Protein AF-A0A6M3X5P0-F1 (afdb_monomer)

Structure (mmCIF, N/CA/C/O backbone):
data_AF-A0A6M3X5P0-F1
#
_entry.id   AF-A0A6M3X5P0-F1
#
loop_
_atom_site.group_PDB
_atom_site.id
_atom_site.type_symbol
_atom_site.label_atom_id
_atom_site.label_alt_id
_atom_site.label_comp_id
_atom_site.label_asym_id
_atom_site.label_entity_id
_atom_site.label_seq_id
_atom_site.pdbx_PDB_ins_code
_atom_site.Cartn_x
_atom_site.Cartn_y
_atom_site.Cartn_z
_atom_site.occupancy
_atom_site.B_iso_or_equiv
_atom_site.auth_seq_id
_atom_site.auth_comp_id
_atom_site.auth_asym_id
_atom_site.auth_atom_id
_atom_site.pdbx_PDB_model_num
ATOM 1 N N . MET A 1 1 ? -12.506 -19.357 -18.656 1.00 32.28 1 MET A N 1
ATOM 2 C CA . MET A 1 1 ? -11.252 -18.948 -17.989 1.00 32.28 1 MET A CA 1
ATOM 3 C C . MET A 1 1 ? -10.952 -17.538 -18.464 1.00 32.28 1 MET A C 1
ATOM 5 O O . MET A 1 1 ? -10.494 -17.386 -19.585 1.00 32.28 1 MET A O 1
ATOM 9 N N . ASN A 1 2 ? -11.327 -16.519 -17.686 1.00 31.44 2 ASN A N 1
ATOM 10 C CA . ASN A 1 2 ? -11.013 -15.128 -18.020 1.00 31.44 2 ASN A CA 1
ATOM 11 C C . ASN A 1 2 ? -9.575 -14.858 -17.582 1.00 31.44 2 ASN A C 1
ATOM 13 O O . ASN A 1 2 ? -9.258 -15.003 -16.403 1.00 31.44 2 ASN A O 1
ATOM 17 N N . MET A 1 3 ? -8.710 -14.539 -18.543 1.00 29.94 3 MET A N 1
ATOM 18 C CA . MET A 1 3 ? -7.348 -14.093 -18.275 1.00 29.94 3 MET A CA 1
ATOM 19 C C . MET A 1 3 ? -7.418 -12.798 -17.464 1.00 29.94 3 MET A C 1
ATOM 21 O O . MET A 1 3 ? -7.954 -11.801 -17.941 1.00 29.94 3 MET A O 1
ATOM 25 N N . ALA A 1 4 ? -6.898 -12.829 -16.238 1.00 36.09 4 ALA A N 1
ATOM 26 C CA . ALA A 1 4 ? -6.568 -11.625 -15.495 1.00 36.09 4 ALA A CA 1
ATOM 27 C C . ALA A 1 4 ? -5.455 -10.924 -16.280 1.00 36.09 4 ALA A C 1
ATOM 29 O O . ALA A 1 4 ? -4.311 -11.380 -16.280 1.00 36.09 4 ALA A O 1
ATOM 30 N N . TYR A 1 5 ? -5.820 -9.900 -17.052 1.00 44.81 5 TYR A N 1
ATOM 31 C CA . TYR A 1 5 ? -4.854 -9.103 -17.792 1.00 44.81 5 TYR A CA 1
ATOM 32 C C . TYR A 1 5 ? -3.856 -8.520 -16.793 1.00 44.81 5 TYR A C 1
ATOM 34 O O . TYR A 1 5 ? -4.244 -7.955 -15.774 1.0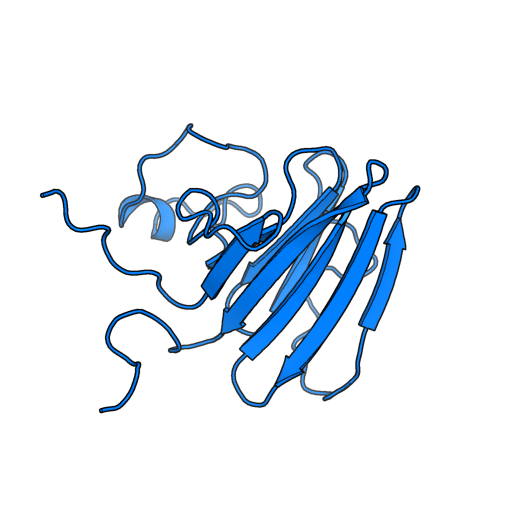0 44.81 5 TYR A O 1
ATOM 42 N N . GLY A 1 6 ? -2.589 -8.830 -17.072 1.00 43.84 6 GLY A N 1
ATOM 43 C CA . GLY A 1 6 ? -1.513 -8.989 -16.108 1.00 43.84 6 GLY A CA 1
ATOM 44 C C . GLY A 1 6 ? -1.285 -7.786 -15.216 1.00 43.84 6 GLY A C 1
ATOM 45 O O . GLY A 1 6 ? -1.291 -6.660 -15.673 1.00 43.84 6 GLY A O 1
ATOM 46 N N . ASN A 1 7 ? -1.034 -8.081 -13.953 1.00 54.50 7 ASN A N 1
ATOM 47 C CA . ASN A 1 7 ? -0.483 -7.196 -12.948 1.00 54.50 7 ASN A CA 1
ATOM 48 C C . ASN A 1 7 ? 0.746 -6.443 -13.505 1.00 54.50 7 ASN A C 1
ATOM 50 O O . ASN A 1 7 ? 1.785 -7.066 -13.728 1.00 54.50 7 ASN A O 1
ATOM 54 N N . TRP A 1 8 ? 0.631 -5.137 -13.762 1.00 61.56 8 TRP A N 1
ATOM 55 C CA . TRP A 1 8 ? 1.679 -4.299 -14.372 1.00 61.56 8 TRP A CA 1
ATOM 56 C C . TRP A 1 8 ? 2.667 -3.738 -13.342 1.00 61.56 8 TRP A C 1
ATOM 58 O O . TRP A 1 8 ? 3.208 -2.651 -13.535 1.00 61.56 8 TRP A O 1
ATOM 68 N N . GLY A 1 9 ? 2.962 -4.484 -12.274 1.00 72.38 9 GLY A N 1
ATOM 69 C CA . GLY A 1 9 ? 4.096 -4.168 -11.407 1.00 72.38 9 GLY A CA 1
ATOM 70 C C . GLY A 1 9 ? 3.831 -4.176 -9.911 1.00 72.38 9 GLY A C 1
ATOM 71 O O . GLY A 1 9 ? 4.593 -3.537 -9.201 1.00 72.38 9 GLY A O 1
ATOM 72 N N . GLY A 1 10 ? 2.815 -4.859 -9.387 1.00 83.06 10 GLY A N 1
ATOM 73 C CA . GLY A 1 10 ? 2.633 -4.987 -7.942 1.00 83.06 10 GLY A CA 1
ATOM 74 C C . GLY A 1 10 ? 1.585 -5.995 -7.476 1.00 83.06 10 GLY A C 1
ATOM 75 O O . GLY A 1 10 ? 0.466 -6.011 -7.961 1.00 83.06 10 GLY A O 1
ATOM 76 N N . ARG A 1 11 ? 1.912 -6.848 -6.499 1.00 90.00 11 ARG A N 1
ATOM 77 C CA . ARG A 1 11 ? 0.973 -7.822 -5.895 1.00 90.00 11 ARG A CA 1
ATOM 78 C C . ARG A 1 11 ? 0.449 -7.330 -4.554 1.00 90.00 11 ARG A C 1
ATOM 80 O O . ARG A 1 11 ? 1.200 -6.702 -3.807 1.00 90.00 11 ARG A O 1
ATOM 87 N N . VAL A 1 12 ? -0.782 -7.708 -4.199 1.00 91.06 12 VAL A N 1
ATOM 88 C CA . VAL A 1 12 ? -1.381 -7.383 -2.890 1.00 91.06 12 VAL A CA 1
ATOM 89 C C . VAL A 1 12 ? -1.916 -8.629 -2.190 1.00 91.06 12 VAL A C 1
ATOM 91 O O . VAL A 1 12 ? -2.478 -9.535 -2.804 1.00 91.06 12 VAL A O 1
ATOM 94 N N . TYR A 1 13 ? -1.743 -8.671 -0.870 1.00 94.69 13 TYR A N 1
ATOM 95 C CA . TYR A 1 13 ? -2.225 -9.732 -0.001 1.00 94.69 13 TYR A CA 1
ATOM 96 C C . TYR A 1 13 ? -2.873 -9.156 1.260 1.00 94.69 13 TYR A C 1
ATOM 98 O O . TYR A 1 13 ? -2.337 -8.231 1.873 1.00 94.69 13 TYR A O 1
ATOM 106 N N . ARG A 1 14 ? -3.969 -9.777 1.701 1.00 96.06 14 ARG A N 1
ATOM 107 C CA . ARG A 1 14 ? -4.659 -9.521 2.970 1.00 96.06 14 ARG A CA 1
ATOM 108 C C . ARG A 1 14 ? -4.654 -10.788 3.811 1.00 96.06 14 ARG A C 1
ATOM 110 O O . ARG A 1 14 ? -5.180 -11.810 3.377 1.00 96.06 14 ARG A O 1
ATOM 117 N N . ASN A 1 15 ? -4.087 -10.731 5.016 1.00 96.62 15 ASN A N 1
ATOM 118 C CA . ASN A 1 15 ? -3.942 -11.885 5.913 1.00 96.62 15 ASN A CA 1
ATOM 119 C C . ASN A 1 15 ? -3.438 -13.128 5.150 1.00 96.62 15 ASN A C 1
ATOM 121 O O . ASN A 1 15 ? -4.061 -14.188 5.166 1.00 96.62 15 ASN A O 1
ATOM 125 N N . ASP A 1 16 ? -2.351 -12.930 4.399 1.00 93.56 16 ASP A N 1
ATOM 126 C CA . ASP A 1 16 ? -1.677 -13.919 3.549 1.00 93.56 16 ASP A CA 1
ATOM 127 C C . ASP A 1 16 ? -2.454 -14.432 2.323 1.00 93.56 16 ASP A C 1
ATOM 129 O O . ASP A 1 16 ? -1.899 -15.200 1.537 1.00 93.56 16 ASP A O 1
ATOM 133 N N . LYS A 1 17 ? -3.683 -13.966 2.084 1.00 93.69 17 LYS A N 1
ATOM 134 C CA . LYS A 1 17 ? -4.467 -14.288 0.882 1.00 93.69 17 LYS A CA 1
ATOM 135 C C . LYS A 1 17 ? -4.250 -13.239 -0.200 1.00 93.69 17 LYS A C 1
ATOM 137 O O . LYS A 1 17 ? -4.318 -12.052 0.097 1.00 93.69 17 LYS A O 1
ATOM 142 N N . ASN A 1 18 ? -3.994 -13.661 -1.439 1.00 89.56 18 ASN A N 1
ATOM 143 C CA . ASN A 1 18 ? -3.863 -12.740 -2.573 1.00 89.56 18 ASN A CA 1
ATOM 144 C C . ASN A 1 18 ? -5.188 -12.001 -2.837 1.00 89.56 18 ASN A C 1
ATOM 146 O O . ASN A 1 18 ? -6.260 -12.601 -2.745 1.00 89.56 18 ASN A O 1
ATOM 150 N N . MET A 1 19 ? -5.084 -10.710 -3.150 1.00 88.94 19 MET A N 1
ATOM 151 C CA . MET A 1 19 ? -6.203 -9.792 -3.363 1.00 88.94 19 MET A CA 1
ATOM 152 C C . MET A 1 19 ? -6.064 -9.130 -4.743 1.00 88.94 19 MET A C 1
ATOM 154 O O . MET A 1 19 ? -5.620 -7.987 -4.835 1.00 88.94 19 MET A O 1
ATOM 158 N N . PRO A 1 20 ? -6.419 -9.823 -5.837 1.00 84.00 20 PRO A N 1
ATOM 159 C CA . PRO A 1 20 ? -6.199 -9.315 -7.194 1.00 84.00 20 PRO A CA 1
ATOM 160 C C . PRO A 1 20 ? -7.049 -8.075 -7.512 1.00 84.00 20 PRO A C 1
ATOM 162 O O . PRO A 1 20 ? -6.693 -7.276 -8.366 1.00 84.00 20 PRO A O 1
ATOM 165 N N . ASN A 1 21 ? -8.149 -7.866 -6.787 1.00 80.19 21 ASN A N 1
ATOM 166 C CA . ASN A 1 21 ? -8.970 -6.655 -6.841 1.00 80.19 21 ASN A CA 1
ATOM 167 C C . ASN A 1 21 ? -8.347 -5.449 -6.106 1.00 80.19 21 ASN A C 1
ATOM 169 O O . ASN A 1 21 ? -9.017 -4.434 -5.961 1.00 80.19 21 ASN A O 1
ATOM 173 N N . HIS A 1 22 ? -7.106 -5.568 -5.627 1.00 86.25 22 HIS A N 1
ATOM 174 C CA . HIS A 1 22 ? -6.285 -4.488 -5.066 1.00 86.25 22 HIS A CA 1
ATOM 175 C C . HIS A 1 22 ? -5.008 -4.234 -5.895 1.00 86.25 22 HIS A C 1
ATOM 177 O O . HIS A 1 22 ? -4.150 -3.445 -5.491 1.00 86.25 22 HIS A O 1
ATOM 183 N N . GLU A 1 23 ? -4.872 -4.908 -7.040 1.00 86.19 23 GLU A N 1
ATOM 184 C CA . GLU A 1 23 ? -3.755 -4.786 -7.981 1.00 86.19 23 GLU A CA 1
ATOM 185 C C . GLU A 1 23 ? -4.199 -3.925 -9.173 1.00 86.19 23 GLU A C 1
ATOM 187 O O . GLU A 1 23 ? -5.285 -4.145 -9.708 1.00 86.19 23 GLU A O 1
ATOM 192 N N . ASP A 1 24 ? -3.386 -2.941 -9.573 1.00 79.94 24 ASP A N 1
ATOM 193 C CA . ASP A 1 24 ? -3.708 -1.970 -10.639 1.00 79.94 24 ASP A CA 1
ATOM 194 C C . ASP A 1 24 ? -5.068 -1.269 -10.434 1.00 79.94 24 ASP A C 1
ATOM 196 O O . ASP A 1 24 ? -5.930 -1.246 -11.311 1.00 79.94 24 ASP A O 1
ATOM 200 N N . GLN A 1 25 ? -5.270 -0.703 -9.241 1.00 78.06 25 GLN A N 1
ATOM 201 C CA . GLN A 1 25 ? -6.554 -0.162 -8.785 1.00 78.06 25 GLN A CA 1
ATOM 202 C C . GLN A 1 25 ? -6.465 1.288 -8.331 1.00 78.06 25 GLN A C 1
ATOM 204 O O . GLN A 1 25 ? -5.406 1.810 -7.979 1.00 78.06 25 GLN A O 1
ATOM 209 N N . THR A 1 26 ? -7.616 1.957 -8.309 1.00 79.06 26 THR A N 1
ATOM 210 C CA . THR A 1 26 ? -7.715 3.290 -7.707 1.00 79.06 26 THR A CA 1
ATOM 211 C C . THR A 1 26 ? -7.896 3.188 -6.183 1.00 79.06 26 THR A C 1
ATOM 213 O O . THR A 1 26 ? -8.540 2.251 -5.712 1.00 79.06 26 THR A O 1
ATOM 216 N N . PRO A 1 27 ? -7.384 4.142 -5.382 1.00 76.50 27 PRO A N 1
ATOM 217 C CA . PRO A 1 27 ? -7.353 3.999 -3.921 1.00 76.50 27 PRO A CA 1
ATOM 218 C C . PRO A 1 27 ? -8.716 3.881 -3.207 1.00 76.50 27 PRO A C 1
ATOM 220 O O . PRO A 1 27 ? -8.789 3.197 -2.194 1.00 76.50 27 PRO A O 1
ATOM 223 N N . TYR A 1 28 ? -9.791 4.520 -3.694 1.00 68.00 28 TYR A N 1
ATOM 224 C CA . TYR A 1 28 ? -11.098 4.583 -2.992 1.00 68.00 28 TYR A CA 1
ATOM 225 C C . TYR A 1 28 ? -12.314 4.193 -3.837 1.00 68.00 28 TYR A C 1
ATOM 227 O O . TYR A 1 28 ? -13.448 4.447 -3.437 1.00 68.00 28 TYR A O 1
ATOM 235 N N . LYS A 1 29 ? -12.116 3.579 -5.003 1.00 59.84 29 LYS A N 1
ATOM 236 C CA . LYS A 1 29 ? -13.224 3.063 -5.815 1.00 59.84 29 LYS A CA 1
ATOM 237 C C . LYS A 1 29 ? -13.034 1.580 -6.055 1.00 59.84 29 LYS A C 1
ATOM 239 O O . LYS A 1 29 ? -12.825 1.136 -7.180 1.00 59.84 29 LYS A O 1
ATOM 244 N N . GLU A 1 30 ? -13.112 0.825 -4.965 1.00 53.19 30 GLU A N 1
ATOM 245 C CA . GLU A 1 30 ? -13.255 -0.622 -5.036 1.00 53.19 30 GLU A CA 1
ATOM 246 C C . GLU A 1 30 ? -14.530 -0.914 -5.839 1.00 53.19 30 GLU A C 1
ATOM 248 O O . GLU A 1 30 ? -15.631 -0.551 -5.425 1.00 53.19 30 GLU A O 1
ATOM 253 N N . ASN A 1 31 ? -14.372 -1.552 -7.000 1.00 46.12 31 ASN A N 1
ATOM 254 C CA . ASN A 1 31 ? -15.445 -2.035 -7.882 1.00 46.12 31 ASN A CA 1
ATOM 255 C C . ASN A 1 31 ? -16.082 -1.037 -8.864 1.00 46.12 31 ASN A C 1
ATOM 257 O O . ASN A 1 31 ? -17.024 -1.428 -9.550 1.00 46.12 31 ASN A O 1
ATOM 261 N N . GLU A 1 32 ? -15.605 0.206 -8.997 1.00 42.25 32 GLU A N 1
ATOM 262 C CA . GLU A 1 32 ? -16.208 1.134 -9.980 1.00 42.25 32 GLU A CA 1
ATOM 263 C C . GLU A 1 32 ? -15.585 1.046 -11.385 1.00 42.25 32 GLU A C 1
ATOM 265 O O . GLU A 1 32 ? -16.101 1.647 -12.324 1.00 42.25 32 GLU A O 1
ATOM 270 N N . PHE A 1 33 ? -14.521 0.254 -11.557 1.00 49.09 33 PHE A N 1
ATOM 271 C CA . PHE A 1 33 ? -13.873 0.043 -12.850 1.00 49.09 33 PHE A CA 1
ATOM 272 C C . PHE A 1 33 ? -13.369 -1.402 -12.963 1.00 49.09 33 PHE A C 1
ATOM 274 O O . PHE A 1 33 ? -12.558 -1.853 -12.152 1.00 49.09 33 PHE A O 1
ATOM 281 N N . GLU A 1 34 ? -13.853 -2.144 -13.963 1.00 44.06 34 GLU A N 1
ATOM 282 C CA . GLU A 1 34 ? -13.313 -3.464 -14.311 1.00 44.06 34 GLU A CA 1
ATOM 283 C C . GLU A 1 34 ? -11.803 -3.350 -14.584 1.00 44.06 34 GLU A C 1
ATOM 285 O O . GLU A 1 34 ? -11.346 -2.359 -15.165 1.00 44.06 34 GLU A O 1
ATOM 290 N N . ALA A 1 35 ? -11.015 -4.335 -14.136 1.00 42.47 35 ALA A N 1
ATOM 291 C CA . ALA A 1 35 ? -9.575 -4.377 -14.389 1.00 42.47 35 ALA A CA 1
ATOM 292 C C . ALA A 1 35 ? -9.315 -4.317 -15.904 1.00 42.47 35 ALA A C 1
ATOM 294 O O . ALA A 1 35 ? -9.780 -5.181 -16.649 1.00 42.47 35 ALA A O 1
ATOM 295 N N . GLY A 1 36 ? -8.605 -3.289 -16.377 1.00 44.59 36 GLY A N 1
ATOM 296 C CA . GLY A 1 36 ? -8.459 -3.078 -17.812 1.00 44.59 36 GLY A CA 1
ATOM 297 C C . GLY A 1 36 ? -7.739 -1.797 -18.225 1.00 44.59 36 GLY A C 1
ATOM 298 O O . GLY A 1 36 ? -7.637 -0.819 -17.487 1.00 44.59 36 GLY A O 1
ATOM 299 N N . TYR A 1 37 ? -7.266 -1.839 -19.471 1.00 43.00 37 TYR A N 1
ATOM 300 C CA . TYR A 1 37 ? -6.453 -0.841 -20.169 1.00 43.00 37 TYR A CA 1
ATOM 301 C C . TYR A 1 37 ? -6.988 0.599 -20.067 1.00 43.00 37 TYR A C 1
ATOM 303 O O . TYR A 1 37 ? -6.185 1.518 -19.949 1.00 43.00 37 TYR A O 1
ATOM 311 N N . GLU A 1 38 ? -8.309 0.821 -20.041 1.00 47.56 38 GLU A N 1
ATOM 312 C CA . GLU A 1 38 ? -8.904 2.172 -19.998 1.00 47.56 38 GLU A CA 1
ATOM 313 C C . GLU A 1 38 ? -8.488 2.998 -18.767 1.00 47.56 38 GLU A C 1
ATOM 315 O O . GLU A 1 38 ? -8.329 4.218 -18.868 1.00 47.56 38 GLU A O 1
ATOM 320 N N . GLN A 1 39 ? -8.226 2.348 -17.626 1.00 52.12 39 GLN A N 1
ATOM 321 C CA . GLN A 1 39 ? -7.826 3.027 -16.387 1.00 52.12 39 GLN A CA 1
ATOM 322 C C . GLN A 1 39 ? -6.462 3.723 -16.513 1.00 52.12 39 GLN A C 1
ATOM 324 O O . GLN A 1 39 ? -6.229 4.766 -15.902 1.00 52.12 39 GLN A O 1
ATOM 329 N N . ALA A 1 40 ? -5.566 3.197 -17.356 1.00 50.81 40 ALA A N 1
ATOM 330 C CA . ALA A 1 40 ? -4.262 3.803 -17.614 1.00 50.81 40 ALA A CA 1
ATOM 331 C C . ALA A 1 40 ? -4.354 5.124 -18.412 1.00 50.81 40 ALA A C 1
ATOM 333 O O . ALA A 1 40 ? -3.400 5.917 -18.385 1.00 50.81 40 ALA A O 1
ATOM 334 N N . PHE A 1 41 ? -5.489 5.372 -19.089 1.00 52.81 41 PHE A N 1
ATOM 335 C CA . PHE A 1 41 ? -5.718 6.521 -19.979 1.00 52.81 41 PHE A CA 1
ATOM 336 C C . PHE A 1 41 ? -6.674 7.578 -19.409 1.00 52.81 41 PHE A C 1
ATOM 338 O O . PHE A 1 41 ? -6.562 8.742 -19.791 1.00 52.81 41 PHE A O 1
ATOM 345 N N . MET A 1 42 ? -7.557 7.236 -18.463 1.00 53.47 42 MET A N 1
ATOM 346 C CA . MET A 1 42 ? -8.404 8.213 -17.757 1.00 53.47 42 MET A CA 1
ATOM 347 C C . MET A 1 42 ? -7.696 8.778 -16.517 1.00 53.47 42 MET A C 1
ATOM 349 O O . MET A 1 42 ? -8.077 8.520 -15.377 1.00 53.47 42 MET A O 1
ATOM 353 N N . ARG A 1 43 ? -6.628 9.547 -16.750 1.00 52.62 43 ARG A N 1
ATOM 354 C CA . ARG A 1 43 ? -5.805 10.144 -15.689 1.00 52.62 43 ARG A CA 1
ATOM 355 C C . ARG A 1 43 ? -6.433 11.425 -15.143 1.00 52.62 43 ARG A C 1
ATOM 357 O O . ARG A 1 43 ? -6.542 12.425 -15.845 1.00 52.62 43 ARG A O 1
ATOM 364 N N . ASP A 1 44 ? -6.778 11.393 -13.868 1.00 58.72 44 ASP A N 1
ATOM 365 C CA . ASP A 1 44 ? -7.041 12.550 -13.008 1.00 58.72 44 ASP A CA 1
ATOM 366 C C . ASP A 1 44 ? -6.184 12.321 -11.750 1.00 58.72 44 ASP A C 1
ATOM 368 O O . ASP A 1 44 ? -5.991 11.172 -11.346 1.00 58.72 44 ASP A O 1
ATOM 372 N N . GLU A 1 45 ? -5.623 13.365 -11.138 1.00 51.53 45 GLU A N 1
ATOM 373 C CA . GLU A 1 45 ? -4.734 13.241 -9.966 1.00 51.53 45 GLU A CA 1
ATOM 374 C C . GLU A 1 45 ? -5.396 12.462 -8.818 1.00 51.53 45 GLU A C 1
ATOM 376 O O . GLU A 1 45 ? -4.722 11.758 -8.064 1.00 51.53 45 GLU A O 1
ATOM 381 N N . LYS A 1 46 ? -6.732 12.509 -8.741 1.00 52.62 46 LYS A N 1
ATOM 382 C CA . LYS A 1 46 ? -7.542 11.751 -7.775 1.00 52.62 46 LYS A CA 1
ATOM 383 C C . LYS A 1 46 ? -7.873 10.312 -8.202 1.00 52.62 46 LYS A C 1
ATOM 385 O O . LYS A 1 46 ? -8.413 9.554 -7.402 1.00 52.62 46 LYS A O 1
ATOM 390 N N . ARG A 1 47 ? -7.604 9.938 -9.456 1.00 60.38 47 ARG A N 1
ATOM 391 C CA . ARG A 1 47 ? -8.066 8.693 -10.104 1.00 60.38 47 ARG A CA 1
ATOM 392 C C . ARG A 1 47 ? -6.944 7.861 -10.719 1.00 60.38 47 ARG A C 1
ATOM 394 O O . ARG A 1 47 ? -7.238 6.883 -11.396 1.00 60.38 47 ARG A O 1
ATOM 401 N N . ASN A 1 48 ? -5.679 8.228 -10.516 1.00 70.25 48 ASN A N 1
ATOM 402 C CA . ASN A 1 48 ? -4.578 7.451 -11.075 1.00 70.25 48 ASN A CA 1
ATOM 403 C C . ASN A 1 48 ? -4.556 6.041 -10.453 1.00 70.25 48 ASN A C 1
ATOM 405 O O . ASN A 1 48 ? -4.508 5.921 -9.221 1.00 70.25 48 ASN A O 1
ATOM 409 N N . PRO A 1 49 ? -4.602 4.977 -11.273 1.00 77.00 49 PRO A N 1
ATOM 410 C CA . PRO A 1 49 ? -4.459 3.619 -10.774 1.00 77.00 49 PRO A CA 1
ATOM 411 C C . PRO A 1 49 ? -3.054 3.422 -10.199 1.00 77.00 49 PRO A C 1
ATOM 413 O O . PRO A 1 49 ? -2.080 3.995 -10.687 1.00 77.00 49 PRO A O 1
ATOM 416 N N . HIS A 1 50 ? -2.969 2.618 -9.147 1.00 84.38 50 HIS A N 1
ATOM 417 C CA . HIS A 1 50 ? -1.747 2.237 -8.450 1.00 84.38 50 HIS A CA 1
ATOM 418 C C . HIS A 1 50 ? -1.560 0.726 -8.584 1.00 84.38 50 HIS A C 1
ATOM 420 O O . HIS A 1 50 ? -2.533 -0.018 -8.483 1.00 84.38 50 HIS A O 1
ATOM 426 N N . HIS A 1 51 ? -0.323 0.264 -8.774 1.00 87.12 51 HIS A N 1
ATOM 427 C CA . HIS A 1 51 ? -0.031 -1.165 -8.941 1.00 87.12 51 HIS A CA 1
ATOM 428 C C . HIS A 1 51 ? -0.409 -1.978 -7.705 1.00 87.12 51 HIS A C 1
ATOM 430 O O . HIS A 1 51 ? -0.850 -3.114 -7.829 1.00 87.12 51 HIS A O 1
ATOM 436 N N . ALA A 1 52 ? -0.284 -1.380 -6.520 1.00 90.00 52 ALA A N 1
ATOM 437 C CA . ALA A 1 52 ? -0.706 -1.980 -5.265 1.00 90.00 52 ALA A CA 1
ATOM 438 C C . ALA A 1 52 ? -1.511 -0.976 -4.439 1.00 90.00 52 ALA A C 1
ATOM 440 O O . ALA A 1 52 ? -1.048 0.140 -4.217 1.00 90.00 52 ALA A O 1
ATOM 441 N N . VAL A 1 53 ? -2.684 -1.377 -3.947 1.00 91.38 53 VAL A N 1
ATOM 442 C CA . VAL A 1 53 ? -3.534 -0.578 -3.050 1.00 91.38 53 VAL A CA 1
ATOM 443 C C . VAL A 1 53 ? -3.839 -1.382 -1.786 1.00 91.38 53 VAL A C 1
ATOM 445 O O . VAL A 1 53 ? -4.687 -2.268 -1.789 1.00 91.38 53 VAL A O 1
ATOM 448 N N . LEU A 1 54 ? -3.149 -1.092 -0.681 1.00 94.38 54 LEU A N 1
ATOM 449 C CA . LEU A 1 54 ? -3.353 -1.783 0.595 1.00 94.38 54 LEU A CA 1
ATOM 450 C C . LEU A 1 54 ? -4.396 -1.058 1.456 1.00 94.38 54 LEU A C 1
ATOM 452 O O . LEU A 1 54 ? -4.353 0.169 1.585 1.00 94.38 54 LEU A O 1
ATOM 456 N N . GLY A 1 55 ? -5.249 -1.839 2.122 1.00 92.81 55 GLY A N 1
ATOM 457 C CA . GLY A 1 55 ? -6.277 -1.363 3.053 1.00 92.81 55 GLY A CA 1
ATOM 458 C C . GLY A 1 55 ? -7.676 -1.360 2.442 1.00 92.81 55 GLY A C 1
ATOM 459 O O . GLY A 1 55 ? -7.813 -1.251 1.229 1.00 92.81 55 GLY A O 1
ATOM 460 N N . GLU A 1 56 ? -8.702 -1.439 3.295 1.00 84.06 56 GLU A N 1
ATOM 461 C CA . GLU A 1 56 ? -10.125 -1.350 2.888 1.00 84.06 56 GLU A CA 1
ATOM 462 C C . GLU A 1 56 ? -10.877 -0.159 3.514 1.00 84.06 56 GLU A C 1
ATOM 464 O O . GLU A 1 56 ? -11.944 0.238 3.051 1.00 84.06 56 GLU A O 1
ATOM 469 N N . LYS A 1 57 ? -10.280 0.516 4.505 1.00 77.50 57 LYS A N 1
ATOM 470 C CA . LYS A 1 57 ? -10.923 1.598 5.264 1.00 77.50 57 LYS A CA 1
ATOM 471 C C . LYS A 1 57 ? -10.343 2.990 4.985 1.00 77.50 57 LYS A C 1
ATOM 473 O O . LYS A 1 57 ? -10.208 3.408 3.842 1.00 77.50 57 LYS A O 1
ATOM 478 N N . ARG A 1 58 ? -10.040 3.709 6.062 1.00 88.94 58 ARG A N 1
ATOM 479 C CA .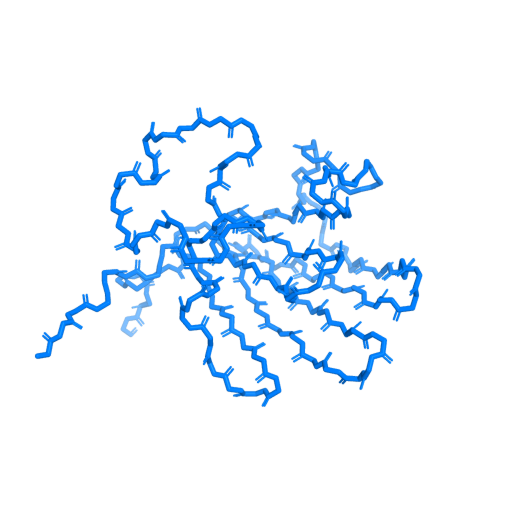 ARG A 1 58 ? -9.751 5.139 6.125 1.00 88.94 58 ARG A CA 1
ATOM 480 C C . ARG A 1 58 ? -8.376 5.514 5.584 1.00 88.94 58 ARG A C 1
ATOM 482 O O . ARG A 1 58 ? -8.192 6.611 5.077 1.00 88.94 58 ARG A O 1
ATOM 489 N N . VAL A 1 59 ? -7.415 4.609 5.745 1.00 91.44 59 VAL A N 1
ATOM 490 C CA . VAL A 1 59 ? -6.046 4.763 5.262 1.00 91.44 59 VAL A CA 1
ATOM 491 C C . VAL A 1 59 ? -5.840 3.797 4.106 1.00 91.44 59 VAL A C 1
ATOM 493 O O . VAL A 1 59 ? -6.213 2.624 4.191 1.00 91.44 59 VAL A O 1
ATOM 496 N N . ARG A 1 60 ? -5.226 4.297 3.036 1.00 91.75 60 ARG A N 1
ATOM 497 C CA . ARG A 1 60 ? -4.728 3.491 1.921 1.00 91.75 60 ARG A CA 1
ATOM 498 C C . ARG A 1 60 ? -3.234 3.708 1.781 1.00 91.75 60 ARG A C 1
ATOM 500 O O . ARG A 1 60 ? -2.782 4.853 1.718 1.00 91.75 60 ARG A O 1
ATOM 507 N N . LEU A 1 61 ? -2.487 2.611 1.723 1.00 93.44 61 LEU A N 1
ATOM 508 C CA . LEU A 1 61 ? -1.077 2.631 1.355 1.00 93.44 61 LEU A CA 1
ATOM 509 C C . LEU A 1 61 ? -0.954 2.118 -0.075 1.00 93.44 61 LEU A C 1
ATOM 511 O O . LEU A 1 61 ? -1.134 0.930 -0.332 1.00 93.44 61 LEU A O 1
ATOM 515 N N . CYS A 1 62 ? -0.667 3.025 -0.995 1.00 91.06 62 CYS A N 1
ATOM 516 C CA . CYS A 1 62 ? -0.628 2.729 -2.414 1.00 91.06 62 CYS A CA 1
ATOM 517 C C . CYS A 1 62 ? 0.816 2.715 -2.918 1.00 91.06 62 CYS A C 1
ATOM 519 O O . CYS A 1 62 ? 1.643 3.495 -2.453 1.00 91.06 62 CYS A O 1
ATOM 521 N N . GLY A 1 63 ? 1.115 1.861 -3.889 1.00 89.62 63 GLY A N 1
ATOM 522 C CA . GLY A 1 63 ? 2.372 1.852 -4.626 1.00 89.62 63 GLY A CA 1
ATOM 523 C C . GLY A 1 63 ? 2.130 2.172 -6.092 1.00 89.62 63 GLY A C 1
ATOM 524 O O . GLY A 1 63 ? 1.302 1.529 -6.736 1.00 89.62 63 GLY A O 1
ATOM 525 N N . TYR A 1 64 ? 2.845 3.161 -6.618 1.00 84.31 64 TYR A N 1
ATOM 526 C CA . TYR A 1 64 ? 2.881 3.445 -8.047 1.00 84.31 64 TYR A CA 1
ATOM 527 C C . TYR A 1 64 ? 4.329 3.403 -8.512 1.00 84.31 64 TYR A C 1
ATOM 529 O O . TYR A 1 64 ? 5.146 4.225 -8.102 1.00 84.31 64 TYR A O 1
ATOM 537 N N . LYS A 1 65 ? 4.647 2.438 -9.379 1.00 84.00 65 LYS A N 1
ATOM 538 C CA . LYS A 1 65 ? 6.026 2.119 -9.766 1.00 84.00 65 LYS A CA 1
ATOM 539 C C . LYS A 1 65 ? 6.895 1.896 -8.521 1.00 84.00 65 LYS A C 1
ATOM 541 O O . LYS A 1 65 ? 6.586 1.028 -7.718 1.00 84.00 65 LYS A O 1
ATOM 546 N N . ASP A 1 66 ? 7.937 2.690 -8.347 1.00 82.00 66 ASP A N 1
ATOM 547 C CA . ASP A 1 66 ? 8.943 2.641 -7.292 1.00 82.00 66 ASP A CA 1
ATOM 548 C C . ASP A 1 66 ? 8.692 3.645 -6.149 1.00 82.00 66 ASP A C 1
ATOM 550 O O . ASP A 1 66 ? 9.595 3.903 -5.354 1.00 82.00 66 ASP A O 1
ATOM 554 N N . TYR A 1 67 ? 7.492 4.232 -6.033 1.00 83.38 67 TYR A N 1
ATOM 555 C CA . TYR A 1 67 ? 7.186 5.156 -4.935 1.00 83.38 67 TYR A CA 1
ATOM 556 C C . TYR A 1 67 ? 5.806 4.936 -4.283 1.00 83.38 67 TYR A C 1
ATOM 558 O O . TYR A 1 67 ? 4.834 4.558 -4.947 1.00 83.38 67 TYR A O 1
ATOM 566 N N . PRO A 1 68 ? 5.707 5.152 -2.958 1.00 88.62 68 PRO A N 1
ATOM 567 C CA . PRO A 1 68 ? 4.470 5.056 -2.208 1.00 88.62 68 PRO A CA 1
ATOM 568 C C . PRO A 1 68 ? 3.645 6.342 -2.325 1.00 88.62 68 PRO A C 1
ATOM 570 O O . PRO A 1 68 ? 4.175 7.451 -2.430 1.00 88.62 68 PRO A O 1
ATOM 573 N N . VAL A 1 69 ? 2.333 6.194 -2.204 1.00 88.44 69 VAL A N 1
ATOM 574 C CA . VAL A 1 69 ? 1.383 7.286 -2.002 1.00 88.44 69 VAL A CA 1
ATOM 575 C C . VAL A 1 69 ? 0.458 6.874 -0.871 1.00 88.44 69 VAL A C 1
ATOM 577 O O . VAL A 1 69 ? -0.145 5.804 -0.909 1.00 88.44 69 VAL A O 1
ATOM 580 N N . ILE A 1 70 ? 0.353 7.710 0.156 1.00 89.81 70 ILE A N 1
ATOM 581 C CA . ILE A 1 70 ? -0.567 7.463 1.264 1.00 89.81 70 ILE A CA 1
ATOM 582 C C . ILE A 1 70 ? -1.801 8.312 1.047 1.00 89.81 70 ILE A C 1
ATOM 584 O O . ILE A 1 70 ? -1.689 9.505 0.767 1.00 89.81 70 ILE A O 1
ATOM 588 N N . TYR A 1 71 ? -2.966 7.714 1.241 1.00 88.44 71 TYR A N 1
ATOM 589 C CA . TYR A 1 71 ? -4.206 8.457 1.329 1.00 88.44 71 TYR A CA 1
ATOM 590 C C . TYR A 1 71 ? -4.851 8.276 2.696 1.00 88.44 71 TYR A C 1
ATOM 592 O O . TYR A 1 71 ? -4.857 7.175 3.248 1.00 88.44 71 TYR A O 1
ATOM 600 N N . LEU A 1 72 ? -5.460 9.349 3.184 1.00 87.69 72 LEU A N 1
ATOM 601 C CA . LEU A 1 72 ? -6.287 9.385 4.380 1.00 87.69 72 LEU A CA 1
ATOM 602 C C . LEU A 1 72 ? -7.625 10.020 4.001 1.00 87.69 72 LEU A C 1
ATOM 604 O O . LEU A 1 72 ? -7.642 11.129 3.473 1.00 87.69 72 LEU A O 1
ATOM 608 N N . ASP A 1 73 ? -8.730 9.318 4.245 1.00 86.88 73 ASP A N 1
ATOM 609 C CA . ASP A 1 73 ? -10.086 9.818 3.974 1.00 86.88 73 ASP A CA 1
ATOM 610 C C . ASP A 1 73 ? -10.301 10.272 2.513 1.00 86.88 73 ASP A C 1
ATOM 612 O O . ASP A 1 73 ? -10.995 11.249 2.241 1.00 86.88 73 ASP A O 1
ATOM 616 N N . GLY A 1 74 ? -9.691 9.574 1.550 1.00 81.69 74 GLY A N 1
ATOM 617 C CA . GLY A 1 74 ? -9.808 9.908 0.123 1.00 81.69 74 GLY A CA 1
ATOM 618 C C . GLY A 1 74 ? -8.821 10.959 -0.391 1.00 81.69 74 GLY A C 1
ATOM 619 O O . GLY A 1 74 ? -8.712 11.140 -1.602 1.00 81.69 74 GLY A O 1
ATOM 620 N N . GLU A 1 75 ? -8.060 11.610 0.487 1.00 83.56 75 GLU A N 1
ATOM 621 C CA . GLU A 1 75 ? -7.131 12.684 0.127 1.00 83.56 75 GLU A CA 1
ATOM 622 C C . GLU A 1 75 ? -5.672 12.251 0.329 1.00 83.56 75 GLU A C 1
ATOM 624 O O . GLU A 1 75 ? -5.360 11.432 1.197 1.00 83.56 75 GLU A O 1
ATOM 629 N N . ILE A 1 76 ? -4.757 12.787 -0.487 1.00 84.62 76 ILE A N 1
ATOM 630 C CA . ILE A 1 76 ? -3.327 12.462 -0.388 1.00 84.62 76 ILE A CA 1
ATOM 631 C C . ILE A 1 76 ? -2.786 12.984 0.945 1.00 84.62 76 ILE A C 1
ATOM 633 O O . ILE A 1 76 ? -2.889 14.169 1.264 1.00 84.62 76 ILE A O 1
ATOM 637 N N . TYR A 1 77 ? -2.158 12.099 1.714 1.00 85.12 77 TYR A N 1
ATOM 638 C CA . TYR A 1 77 ? -1.555 12.441 2.988 1.00 85.12 77 TYR A CA 1
ATOM 639 C C . TYR A 1 77 ? -0.196 13.137 2.763 1.00 85.12 77 TYR A C 1
ATOM 641 O O . TYR A 1 77 ? 0.749 12.522 2.262 1.00 85.12 77 TYR A O 1
ATOM 649 N N . PRO A 1 78 ? -0.039 14.414 3.157 1.00 70.19 78 PRO A N 1
ATOM 650 C CA . PRO A 1 78 ? 1.051 15.277 2.686 1.00 70.19 78 PRO A CA 1
ATOM 651 C C . PRO A 1 78 ? 2.434 14.904 3.235 1.00 70.19 78 PRO A C 1
ATOM 653 O O . PRO A 1 78 ? 3.451 15.330 2.695 1.00 70.19 78 PRO A O 1
ATOM 656 N N . LYS A 1 79 ? 2.492 14.113 4.313 1.00 68.44 79 LYS A N 1
ATOM 657 C CA . LYS A 1 79 ? 3.749 13.726 4.973 1.00 68.44 79 LYS A CA 1
ATOM 658 C C . LYS A 1 79 ? 4.584 12.757 4.126 1.00 68.44 79 LYS A C 1
ATOM 660 O O . LYS A 1 79 ? 5.796 12.706 4.293 1.00 68.44 79 LYS A O 1
ATOM 665 N N . ILE A 1 80 ? 3.929 12.016 3.230 1.00 65.25 80 ILE A N 1
ATOM 666 C CA . ILE A 1 80 ? 4.531 11.103 2.249 1.00 65.25 80 ILE A CA 1
ATOM 667 C C . ILE A 1 80 ? 3.757 11.317 0.935 1.00 65.25 80 ILE A C 1
ATOM 669 O O . ILE A 1 80 ? 2.910 10.514 0.554 1.00 65.25 80 ILE A O 1
ATOM 673 N N . GLY A 1 81 ? 3.956 12.477 0.299 1.00 50.22 81 GLY A N 1
ATOM 674 C CA . GLY A 1 81 ? 3.177 12.908 -0.866 1.00 50.22 81 GLY A CA 1
ATOM 675 C C . GLY A 1 81 ? 4.030 13.261 -2.087 1.00 50.22 81 GLY A C 1
ATOM 676 O O . GLY A 1 81 ? 4.768 14.238 -2.055 1.00 50.22 81 GLY A O 1
ATOM 677 N N . SER A 1 82 ? 3.846 12.500 -3.174 1.00 46.56 82 SER A N 1
ATOM 678 C CA . SER A 1 82 ? 4.109 12.756 -4.615 1.00 46.56 82 SER A CA 1
ATOM 679 C C . SER A 1 82 ? 5.485 13.232 -5.122 1.00 46.56 82 SER A C 1
ATOM 681 O O . SER A 1 82 ? 5.786 13.025 -6.296 1.00 46.56 82 SER A O 1
ATOM 683 N N . THR A 1 83 ? 6.342 13.835 -4.298 1.00 45.34 83 THR A N 1
ATOM 684 C CA . THR A 1 83 ? 7.643 14.392 -4.725 1.00 45.34 83 THR A CA 1
ATOM 685 C C . THR A 1 83 ? 8.845 13.565 -4.276 1.00 45.34 83 THR A C 1
ATOM 687 O O . THR A 1 83 ? 9.969 13.817 -4.715 1.00 45.34 83 THR A O 1
ATOM 690 N N . PHE A 1 84 ? 8.626 12.535 -3.459 1.00 50.81 84 PHE A N 1
ATOM 691 C CA . PHE A 1 84 ? 9.674 11.621 -3.020 1.00 50.81 84 PHE A CA 1
ATOM 692 C C . PHE A 1 84 ? 9.869 10.501 -4.044 1.00 50.81 84 PHE A C 1
ATOM 694 O O . PHE A 1 84 ? 9.217 9.463 -3.980 1.00 50.81 84 PHE A O 1
ATOM 701 N N . ARG A 1 85 ? 10.804 10.687 -4.983 1.00 51.59 85 ARG A N 1
ATOM 702 C CA . ARG A 1 85 ? 11.463 9.531 -5.606 1.00 51.59 85 ARG A CA 1
ATOM 703 C C . ARG A 1 85 ? 12.412 8.953 -4.567 1.00 51.59 85 ARG A C 1
ATOM 705 O O . ARG A 1 85 ? 13.318 9.663 -4.126 1.00 51.59 85 ARG A O 1
ATOM 712 N N . PHE A 1 86 ? 12.206 7.704 -4.167 1.00 54.72 86 PHE A N 1
ATOM 713 C CA . PHE A 1 86 ? 13.067 7.024 -3.204 1.00 54.72 86 PHE A CA 1
ATOM 714 C C . PHE A 1 86 ? 14.404 6.705 -3.879 1.00 54.72 86 PHE A C 1
ATOM 716 O O . PHE A 1 86 ? 14.630 5.618 -4.383 1.00 54.72 86 PHE A O 1
ATOM 723 N N . LYS A 1 87 ? 15.294 7.700 -3.937 1.00 48.84 87 LYS A N 1
ATOM 724 C CA . LYS A 1 87 ? 16.715 7.499 -4.253 1.00 48.84 87 LYS A CA 1
ATOM 725 C C . LYS A 1 87 ? 17.523 7.056 -3.033 1.00 48.84 87 LYS A C 1
ATOM 727 O O . LYS A 1 87 ? 18.701 6.754 -3.165 1.00 48.84 87 LYS A O 1
ATOM 732 N N . GLU A 1 88 ? 16.910 7.065 -1.853 1.00 56.34 88 GLU A N 1
ATOM 733 C CA . GLU A 1 88 ? 17.535 6.649 -0.605 1.00 56.34 88 GLU A CA 1
ATOM 734 C C . GLU A 1 88 ? 16.895 5.330 -0.161 1.00 56.34 88 GLU A C 1
ATOM 736 O O . GLU A 1 88 ? 15.684 5.272 0.052 1.00 56.34 88 GLU A O 1
ATOM 741 N N . GLU A 1 89 ? 17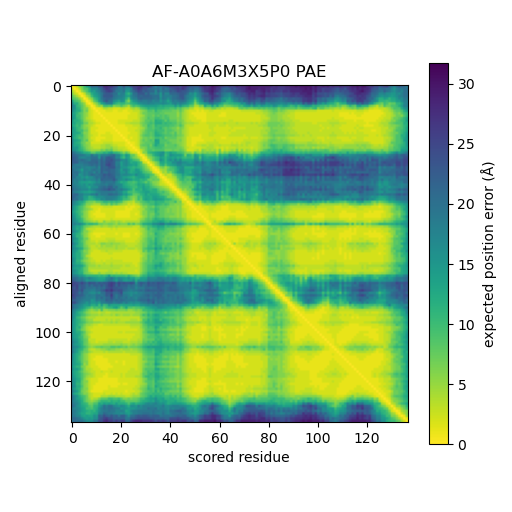.712 4.285 -0.013 1.00 62.03 89 GLU A N 1
ATOM 742 C CA . GLU A 1 89 ? 17.369 2.947 0.506 1.00 62.03 89 GLU A CA 1
ATOM 743 C C . GLU A 1 89 ? 17.010 2.984 2.007 1.00 62.03 89 GLU A C 1
ATOM 745 O O . GLU A 1 89 ? 17.543 2.245 2.834 1.00 62.03 89 GLU A O 1
ATOM 750 N N . ARG A 1 90 ? 16.157 3.923 2.415 1.00 71.81 90 ARG A N 1
ATOM 751 C CA . ARG A 1 90 ? 15.751 4.092 3.809 1.00 71.81 90 ARG A CA 1
ATOM 752 C C . ARG A 1 90 ? 14.444 3.361 4.057 1.00 71.81 90 ARG A C 1
ATOM 754 O O . ARG A 1 90 ? 13.515 3.447 3.266 1.00 71.81 90 ARG A O 1
ATOM 761 N N . LEU A 1 91 ? 14.374 2.662 5.183 1.00 79.56 91 LEU A N 1
ATOM 762 C CA . LEU A 1 91 ? 13.133 2.120 5.720 1.00 79.56 91 LEU A CA 1
ATOM 763 C C . LEU A 1 91 ? 12.265 3.268 6.249 1.00 79.56 91 LEU A C 1
ATOM 765 O O . LEU A 1 91 ? 12.766 4.129 6.975 1.00 79.56 91 LEU A O 1
ATOM 769 N N . TYR A 1 92 ? 10.969 3.254 5.938 1.00 86.06 92 TYR A N 1
ATOM 770 C CA . TYR A 1 92 ? 10.017 4.230 6.466 1.00 86.06 92 TYR A CA 1
ATOM 771 C C . TYR A 1 92 ? 8.929 3.522 7.248 1.00 86.06 92 TYR A C 1
ATOM 773 O O . TYR A 1 92 ? 8.247 2.647 6.720 1.00 86.06 92 TYR A O 1
ATOM 781 N N . GLU A 1 93 ? 8.743 3.952 8.489 1.00 91.75 93 GLU A N 1
ATOM 782 C CA . GLU A 1 93 ? 7.666 3.509 9.361 1.00 91.75 93 GLU A CA 1
ATOM 783 C C . GLU A 1 93 ? 6.849 4.726 9.792 1.00 91.75 93 GLU A C 1
ATOM 785 O O . GLU A 1 93 ? 7.396 5.771 10.156 1.00 91.75 93 GLU A O 1
ATOM 790 N N . LEU A 1 94 ? 5.528 4.606 9.715 1.00 90.75 94 LEU A N 1
ATOM 791 C CA . LEU A 1 94 ? 4.599 5.668 10.070 1.00 90.75 94 LEU A CA 1
ATOM 792 C C . L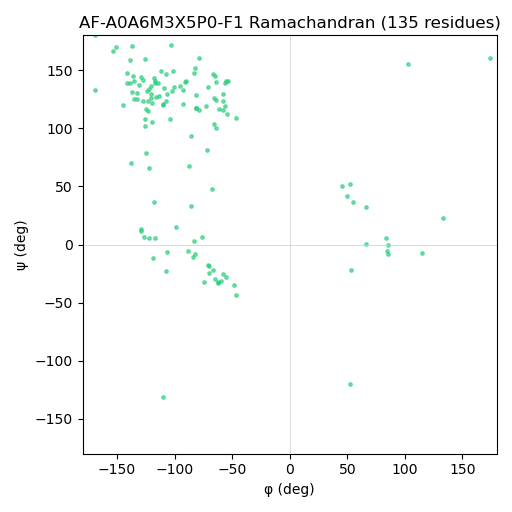EU A 1 94 ? 3.392 5.071 10.783 1.00 90.75 94 LEU A C 1
ATOM 794 O O . LEU A 1 94 ? 2.858 4.048 10.363 1.00 90.75 94 LEU A O 1
ATOM 798 N N . GLU A 1 95 ? 2.927 5.748 11.826 1.00 93.69 95 GLU A N 1
ATOM 799 C CA . GLU A 1 95 ? 1.651 5.443 12.462 1.00 93.69 95 GLU A CA 1
ATOM 800 C C . GLU A 1 95 ? 0.675 6.604 12.245 1.00 93.69 95 GLU A C 1
ATOM 802 O O . GLU A 1 95 ? 1.004 7.764 12.507 1.00 93.69 95 GLU A O 1
ATOM 807 N N . ILE A 1 96 ? -0.520 6.294 11.742 1.00 91.31 96 ILE A N 1
ATOM 808 C CA . ILE A 1 96 ? -1.616 7.246 11.538 1.00 91.31 96 ILE A CA 1
ATOM 809 C C . ILE A 1 96 ? -2.831 6.680 12.258 1.00 91.31 96 ILE A C 1
ATOM 811 O O . ILE A 1 96 ? -3.396 5.700 11.797 1.00 91.31 96 ILE A O 1
ATOM 815 N N . GLU A 1 97 ? -3.232 7.272 13.385 1.00 89.56 97 GLU A N 1
ATOM 816 C CA . GLU A 1 97 ? -4.480 6.914 14.087 1.00 89.56 97 GLU A CA 1
ATOM 817 C C . GLU A 1 97 ? -4.659 5.395 14.337 1.00 89.56 97 GLU A C 1
ATOM 819 O O . GLU A 1 97 ? -5.737 4.831 14.145 1.00 89.56 97 GLU A O 1
ATOM 824 N N . GLY A 1 98 ? -3.582 4.710 14.734 1.00 93.19 98 GLY A N 1
ATOM 825 C CA . GLY A 1 98 ? -3.574 3.263 14.985 1.00 93.19 98 GLY A CA 1
ATOM 826 C C . GLY A 1 98 ? -3.352 2.384 13.748 1.00 93.19 98 GLY A C 1
ATOM 827 O O . GLY A 1 98 ? -3.184 1.175 13.895 1.00 93.19 98 GLY A O 1
ATOM 828 N N . TYR A 1 99 ? -3.297 2.962 12.545 1.00 95.81 99 TYR A N 1
ATOM 829 C CA . TYR A 1 99 ? -2.796 2.284 11.350 1.00 95.81 99 TYR A CA 1
ATOM 830 C C . TYR A 1 99 ? -1.274 2.335 11.348 1.00 95.81 99 TYR A C 1
ATOM 832 O O . TYR A 1 99 ? -0.699 3.418 11.459 1.00 95.81 99 TYR A O 1
ATOM 840 N N . LYS A 1 100 ? -0.619 1.187 11.180 1.00 96.31 100 LYS A N 1
ATOM 841 C CA . LYS A 1 100 ? 0.846 1.095 11.100 1.00 96.31 100 LYS A CA 1
ATOM 842 C C . LYS A 1 100 ? 1.258 0.806 9.672 1.00 96.31 100 LYS A C 1
ATOM 844 O O . LYS A 1 100 ? 0.810 -0.178 9.093 1.00 96.31 100 LYS A O 1
ATOM 849 N N . LEU A 1 101 ? 2.098 1.664 9.119 1.00 94.94 101 LEU A N 1
ATOM 850 C CA . LEU A 1 101 ? 2.552 1.621 7.742 1.00 94.94 101 LEU A CA 1
ATOM 851 C C . LEU A 1 101 ? 4.054 1.401 7.725 1.00 94.94 101 LEU A C 1
ATOM 853 O O . LEU A 1 101 ? 4.781 2.026 8.500 1.00 94.94 101 LEU A O 1
ATOM 857 N N . LYS A 1 102 ? 4.512 0.556 6.809 1.00 94.94 102 LYS A N 1
ATOM 858 C CA . LYS A 1 102 ? 5.930 0.333 6.569 1.00 94.94 102 LYS A CA 1
ATOM 859 C C . LYS A 1 102 ? 6.202 0.273 5.074 1.00 94.94 102 LYS A C 1
ATOM 861 O O . LYS A 1 102 ? 5.504 -0.417 4.334 1.00 94.94 102 LYS A O 1
ATOM 866 N N . ILE A 1 103 ? 7.210 1.019 4.638 1.00 92.88 103 ILE A N 1
ATOM 867 C CA . ILE A 1 103 ? 7.679 1.068 3.254 1.00 92.88 103 ILE A CA 1
ATOM 868 C C . ILE A 1 103 ? 9.156 0.698 3.261 1.00 92.88 103 ILE A C 1
ATOM 870 O O . ILE A 1 103 ? 9.959 1.334 3.947 1.00 92.88 103 ILE A O 1
ATOM 874 N N . THR A 1 104 ? 9.507 -0.331 2.497 1.00 92.06 104 THR A N 1
ATOM 875 C CA . THR A 1 104 ? 10.888 -0.803 2.351 1.00 92.06 104 THR A CA 1
ATOM 876 C C . THR A 1 104 ? 11.291 -0.692 0.882 1.00 92.06 104 THR A C 1
ATOM 878 O O . THR A 1 104 ? 10.806 -1.493 0.081 1.00 92.06 104 THR A O 1
ATOM 881 N N . PRO A 1 105 ? 12.118 0.295 0.503 1.00 88.06 105 PRO A N 1
ATOM 882 C CA . PRO A 1 105 ? 12.661 0.394 -0.846 1.00 88.06 105 PRO A CA 1
ATOM 883 C C . PRO A 1 105 ? 13.612 -0.762 -1.153 1.00 88.06 105 PRO A C 1
ATOM 885 O O . PRO A 1 105 ? 14.339 -1.230 -0.281 1.00 88.06 105 PRO A O 1
ATOM 888 N N . GLU A 1 106 ? 13.621 -1.177 -2.409 1.00 85.06 106 GLU A N 1
ATOM 889 C CA . GLU A 1 106 ? 14.574 -2.091 -3.031 1.00 85.06 106 GLU A CA 1
ATOM 890 C C . GLU A 1 106 ? 14.949 -1.529 -4.414 1.00 85.06 106 GLU A C 1
ATOM 892 O O . GLU A 1 106 ? 14.319 -0.587 -4.892 1.00 85.06 106 GLU A O 1
ATOM 897 N N . GLU A 1 107 ? 15.951 -2.110 -5.078 1.00 78.88 107 GLU A N 1
ATOM 898 C CA . GLU A 1 107 ? 16.577 -1.554 -6.292 1.00 78.88 107 GLU A CA 1
ATOM 899 C C . GLU A 1 107 ? 15.581 -1.063 -7.363 1.00 78.88 107 GLU A C 1
ATOM 901 O O . GLU A 1 107 ? 15.747 0.032 -7.893 1.00 78.88 107 GLU A O 1
ATOM 906 N N . ASN A 1 108 ? 14.519 -1.830 -7.645 1.00 79.00 108 ASN A N 1
ATOM 907 C CA . ASN A 1 108 ? 13.510 -1.491 -8.661 1.00 79.00 108 ASN A CA 1
ATOM 908 C C . ASN A 1 108 ? 12.056 -1.564 -8.148 1.00 79.00 108 ASN A C 1
ATOM 910 O O . ASN A 1 108 ? 11.104 -1.532 -8.937 1.00 79.00 108 ASN A O 1
ATOM 914 N N . ARG A 1 109 ? 11.862 -1.677 -6.827 1.00 87.38 109 ARG A N 1
ATOM 915 C CA . ARG A 1 109 ? 10.536 -1.801 -6.202 1.00 87.38 109 ARG A CA 1
ATOM 916 C C . ARG A 1 109 ? 10.482 -1.236 -4.796 1.00 87.38 109 ARG A C 1
ATOM 918 O O . ARG A 1 109 ? 11.494 -0.979 -4.166 1.00 87.38 109 ARG A O 1
ATOM 925 N N . ILE A 1 110 ? 9.274 -1.132 -4.273 1.00 89.81 110 ILE A N 1
ATOM 926 C CA . ILE A 1 110 ? 8.991 -0.904 -2.864 1.00 89.81 110 ILE A CA 1
ATOM 927 C C . ILE A 1 110 ? 8.148 -2.058 -2.340 1.00 89.81 110 ILE A C 1
ATOM 929 O O . ILE A 1 110 ? 7.181 -2.474 -2.980 1.00 89.81 110 ILE A O 1
ATOM 933 N N . ASN A 1 111 ? 8.481 -2.544 -1.152 1.00 93.75 111 ASN A N 1
ATOM 934 C CA . ASN A 1 111 ? 7.573 -3.366 -0.367 1.00 93.75 111 ASN A CA 1
ATOM 935 C C . ASN A 1 111 ? 6.738 -2.470 0.538 1.00 93.75 111 ASN A C 1
ATOM 937 O O .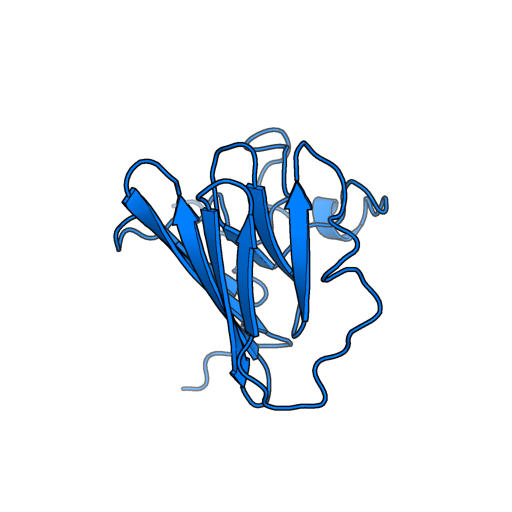 ASN A 1 111 ? 7.239 -1.505 1.122 1.00 93.75 111 ASN A O 1
ATOM 941 N N . LEU A 1 112 ? 5.468 -2.822 0.664 1.00 95.19 112 LEU A N 1
ATOM 942 C CA . LEU A 1 112 ? 4.457 -2.093 1.406 1.00 95.19 112 LEU A CA 1
ATOM 943 C C . LEU A 1 112 ? 3.847 -3.028 2.442 1.00 95.19 112 LEU A C 1
ATOM 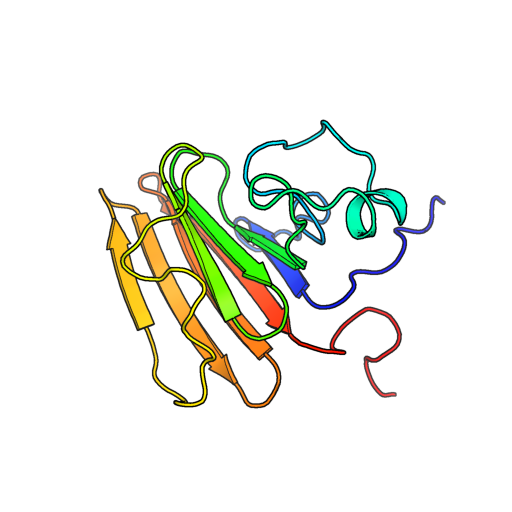945 O O . LEU A 1 112 ? 3.436 -4.143 2.119 1.00 95.19 112 LEU A O 1
ATOM 949 N N . GLU A 1 113 ? 3.737 -2.555 3.675 1.00 97.50 113 GLU A N 1
ATOM 950 C CA . GLU A 1 113 ? 2.993 -3.227 4.733 1.00 97.50 113 GLU A CA 1
ATOM 951 C C . GLU A 1 113 ? 2.056 -2.219 5.401 1.00 97.50 113 GLU A C 1
ATOM 953 O O . GLU A 1 113 ? 2.435 -1.079 5.681 1.00 97.50 113 GLU A O 1
ATOM 958 N N . LEU A 1 114 ? 0.824 -2.650 5.661 1.00 96.94 114 LEU A N 1
ATOM 959 C CA . LEU A 1 114 ? -0.183 -1.879 6.380 1.00 96.94 114 LEU A CA 1
ATOM 960 C C . LEU A 1 114 ? -0.873 -2.792 7.394 1.00 96.94 114 LEU A C 1
ATOM 962 O O . LEU A 1 114 ? -1.418 -3.834 7.038 1.00 96.94 114 LEU A O 1
ATOM 966 N N . ILE A 1 115 ? -0.881 -2.386 8.657 1.00 97.62 115 ILE A N 1
ATOM 967 C CA . ILE A 1 115 ? -1.650 -3.036 9.718 1.00 97.62 115 ILE A CA 1
ATOM 968 C C . ILE A 1 115 ? -2.774 -2.088 10.117 1.00 97.62 115 ILE A C 1
ATOM 970 O O . ILE A 1 115 ? -2.517 -0.958 10.537 1.00 97.62 115 ILE A O 1
ATOM 974 N N . GLU A 1 116 ? -4.013 -2.546 9.971 1.00 96.50 116 GLU A N 1
ATOM 975 C CA . GLU A 1 116 ? -5.201 -1.806 10.388 1.00 96.50 116 GLU A CA 1
ATOM 976 C C . GLU A 1 116 ? -5.420 -1.906 11.913 1.00 96.50 116 GLU A C 1
ATOM 978 O O . GLU A 1 116 ? -4.932 -2.848 12.545 1.00 96.50 116 GLU A O 1
ATOM 983 N N . PRO A 1 117 ? -6.206 -0.994 12.523 1.00 96.38 117 PRO A N 1
ATOM 984 C CA . PRO A 1 117 ? -6.483 -1.012 13.963 1.00 96.38 117 PRO A CA 1
ATOM 985 C C . PRO A 1 117 ? -7.122 -2.306 14.488 1.00 96.38 117 PRO A C 1
ATOM 987 O O . PRO A 1 117 ? -6.965 -2.634 15.660 1.00 96.38 117 PRO A O 1
ATOM 990 N N . ASP A 1 118 ? -7.837 -3.050 13.638 1.00 95.88 118 ASP A N 1
ATOM 991 C CA . ASP A 1 118 ? -8.444 -4.341 13.997 1.00 95.88 118 ASP A CA 1
ATOM 992 C C . ASP A 1 118 ? -7.466 -5.527 13.904 1.00 95.88 118 ASP A C 1
ATOM 994 O O . ASP A 1 118 ? -7.850 -6.673 14.134 1.00 95.88 118 ASP A O 1
ATOM 998 N N . GLY A 1 119 ? -6.200 -5.262 13.574 1.00 96.38 119 GLY A N 1
ATOM 999 C CA . GLY A 1 119 ? -5.159 -6.268 13.408 1.00 96.38 119 GLY A CA 1
ATOM 1000 C C . GLY A 1 119 ? -5.105 -6.898 12.017 1.00 96.38 119 GLY A C 1
ATOM 1001 O O . GLY A 1 119 ? -4.227 -7.733 11.787 1.00 96.38 119 GLY A O 1
ATOM 1002 N N . THR A 1 120 ? -5.981 -6.507 11.082 1.00 97.19 120 THR A N 1
ATOM 1003 C CA . THR A 1 120 ? -5.888 -6.930 9.677 1.00 97.19 120 THR A CA 1
ATOM 1004 C C . THR A 1 120 ? -4.540 -6.513 9.105 1.00 97.19 120 THR A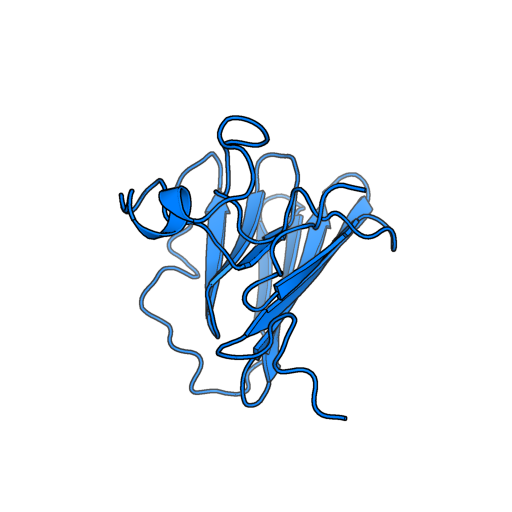 C 1
ATOM 1006 O O . THR A 1 120 ? -4.145 -5.349 9.203 1.00 97.19 120 THR A O 1
ATOM 1009 N N . LYS A 1 121 ? -3.838 -7.464 8.484 1.00 97.75 121 LYS A N 1
ATOM 1010 C CA . LYS A 1 121 ? -2.533 -7.233 7.867 1.00 97.75 121 LYS A CA 1
ATOM 1011 C C . LYS A 1 121 ? -2.651 -7.231 6.358 1.00 97.75 121 LYS A C 1
ATOM 1013 O O . LYS A 1 121 ? -3.145 -8.185 5.757 1.00 97.75 121 LYS A O 1
ATOM 1018 N N . TRP A 1 122 ? -2.106 -6.190 5.766 1.00 97.62 122 TRP A N 1
ATOM 1019 C CA . TRP A 1 122 ? -1.928 -6.035 4.342 1.00 97.62 122 TRP A CA 1
ATOM 1020 C C . TRP A 1 122 ? -0.444 -6.012 4.028 1.00 97.62 122 TRP A C 1
ATOM 1022 O O . TRP A 1 122 ? 0.348 -5.390 4.738 1.00 97.62 122 TRP A O 1
ATOM 1032 N N . ARG A 1 123 ? -0.075 -6.682 2.946 1.00 97.31 123 ARG A N 1
ATOM 1033 C CA . ARG A 1 123 ? 1.280 -6.657 2.406 1.00 97.31 123 ARG A CA 1
ATOM 1034 C C . ARG A 1 123 ? 1.215 -6.633 0.893 1.00 97.31 123 ARG A C 1
ATOM 1036 O O . ARG A 1 123 ? 0.312 -7.21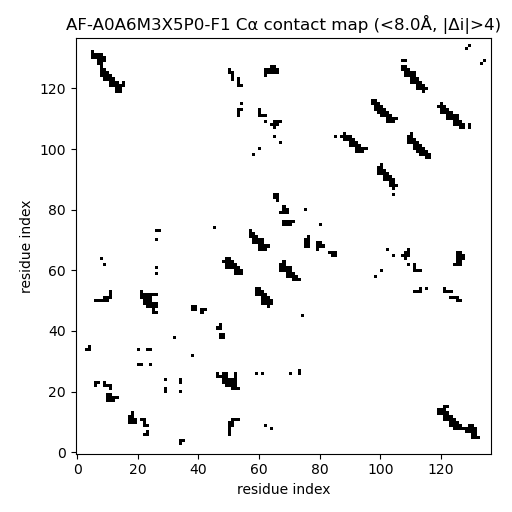7 0.299 1.00 97.31 123 ARG A O 1
ATOM 1043 N N . GLY A 1 124 ? 2.179 -5.985 0.273 1.00 93.81 124 GLY A N 1
ATOM 1044 C CA . GLY A 1 124 ? 2.288 -5.955 -1.170 1.00 93.81 124 GLY A CA 1
ATOM 1045 C C . GLY A 1 124 ? 3.613 -5.379 -1.612 1.00 93.81 124 GLY A C 1
ATOM 1046 O O . GLY A 1 124 ? 4.445 -4.993 -0.794 1.00 93.81 124 GLY A O 1
ATOM 1047 N N . PHE A 1 125 ? 3.798 -5.315 -2.916 1.00 92.62 125 PHE A N 1
ATOM 1048 C CA . PHE A 1 125 ? 4.919 -4.604 -3.506 1.00 92.62 125 PHE A CA 1
ATOM 1049 C C . PHE A 1 125 ? 4.446 -3.844 -4.732 1.00 92.62 125 PHE A C 1
ATOM 1051 O O . PHE A 1 125 ? 3.420 -4.185 -5.310 1.00 92.62 125 PHE A O 1
ATOM 1058 N N . SER A 1 126 ? 5.203 -2.827 -5.117 1.00 89.25 126 SER A N 1
ATOM 1059 C CA . SER A 1 126 ? 5.038 -2.106 -6.374 1.00 89.25 126 SER A CA 1
ATOM 1060 C C . SER A 1 126 ? 6.421 -1.837 -6.951 1.00 89.25 126 SER A C 1
ATOM 1062 O O . SER A 1 126 ? 7.328 -1.493 -6.202 1.00 89.25 126 SER A O 1
ATOM 1064 N N . GLY A 1 127 ? 6.608 -1.976 -8.255 1.00 84.19 127 GLY A N 1
ATOM 1065 C CA . GLY A 1 127 ? 7.877 -1.720 -8.916 1.00 84.19 127 GLY A CA 1
ATOM 1066 C C . GLY A 1 127 ? 7.709 -1.324 -10.370 1.00 84.19 127 GLY A C 1
ATOM 1067 O O . GLY A 1 127 ? 6.634 -1.441 -10.958 1.00 84.19 127 GLY A O 1
ATOM 1068 N N . TYR A 1 128 ? 8.788 -0.815 -10.953 1.00 71.00 128 TYR A N 1
ATOM 1069 C CA . TYR A 1 128 ? 8.808 -0.438 -12.359 1.00 71.00 128 TYR A CA 1
ATOM 1070 C C . TYR A 1 128 ? 9.310 -1.615 -13.200 1.00 71.00 128 TYR A C 1
ATOM 1072 O O . TYR A 1 128 ? 10.426 -2.071 -12.995 1.00 71.00 128 TYR A O 1
ATOM 1080 N N . MET A 1 129 ? 8.498 -2.087 -14.154 1.00 69.00 129 MET A N 1
ATOM 1081 C CA . MET A 1 129 ? 8.791 -3.260 -15.005 1.00 69.00 129 MET A CA 1
ATOM 1082 C C . MET A 1 129 ? 8.856 -4.616 -14.266 1.00 69.00 129 MET A C 1
ATOM 1084 O O . MET A 1 129 ? 9.593 -5.501 -14.679 1.00 69.00 129 MET A O 1
ATOM 1088 N N . ILE A 1 130 ? 8.076 -4.809 -13.193 1.00 67.25 130 ILE A N 1
ATOM 1089 C CA . ILE A 1 130 ? 8.091 -6.041 -12.360 1.00 67.25 130 ILE A CA 1
ATOM 1090 C C . ILE A 1 130 ? 6.721 -6.752 -12.405 1.00 67.25 130 ILE A C 1
ATOM 1092 O O . ILE A 1 130 ? 6.199 -7.233 -11.405 1.00 67.25 130 ILE A O 1
ATOM 1096 N N . GLY A 1 131 ? 6.072 -6.726 -13.571 1.00 57.50 131 GLY A N 1
ATOM 1097 C CA . GLY A 1 131 ? 4.724 -7.260 -13.789 1.00 57.50 131 GLY A CA 1
ATOM 1098 C C . GLY A 1 131 ? 4.698 -8.610 -14.510 1.00 57.50 131 GLY A C 1
ATOM 1099 O O . GLY A 1 131 ? 5.714 -9.067 -15.031 1.00 57.50 131 GLY A O 1
ATOM 1100 N N . ALA A 1 132 ? 3.518 -9.233 -14.580 1.00 50.84 132 ALA A N 1
ATOM 1101 C CA . ALA A 1 132 ? 3.310 -10.506 -15.276 1.00 50.84 132 ALA A CA 1
ATOM 1102 C C . ALA A 1 132 ? 3.786 -10.410 -16.743 1.00 50.84 132 ALA A C 1
ATOM 1104 O O . ALA A 1 132 ? 3.203 -9.674 -17.539 1.00 50.84 132 ALA A O 1
ATOM 1105 N N . GLY A 1 133 ? 4.856 -11.142 -17.080 1.00 45.38 133 GLY A N 1
ATOM 1106 C CA . GLY A 1 133 ? 5.558 -11.072 -18.373 1.00 45.38 133 GLY A CA 1
ATOM 1107 C C . GLY A 1 133 ? 7.005 -10.553 -18.308 1.00 45.38 133 GLY A C 1
ATOM 1108 O O . GLY A 1 133 ? 7.699 -10.611 -19.317 1.00 45.38 133 GLY A O 1
ATOM 1109 N N . HIS A 1 134 ? 7.458 -10.082 -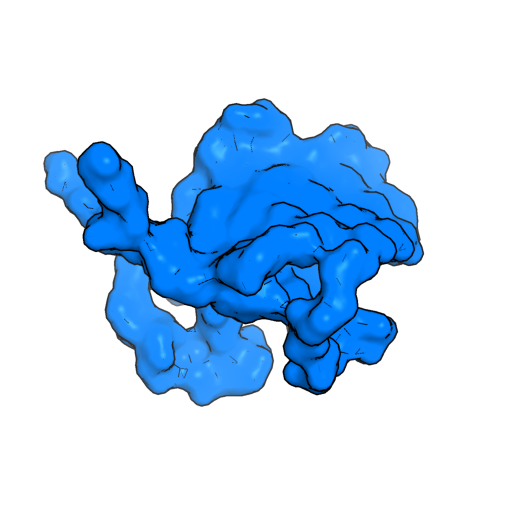17.140 1.00 45.22 134 HIS A N 1
ATOM 1110 C CA . HIS A 1 134 ? 8.849 -9.701 -16.845 1.00 45.22 134 HIS A CA 1
ATOM 1111 C C . HIS A 1 134 ? 9.453 -10.477 -15.661 1.00 45.22 134 HIS A C 1
ATOM 1113 O O . HIS A 1 134 ? 10.568 -10.182 -15.238 1.00 45.22 134 HIS A O 1
ATOM 1119 N N . GLU A 1 135 ? 8.727 -11.460 -15.120 1.00 49.38 135 GLU A N 1
ATOM 1120 C CA . GLU A 1 135 ? 9.331 -12.498 -14.283 1.00 49.38 135 GLU A CA 1
ATOM 1121 C C . GLU A 1 135 ? 10.255 -13.298 -15.215 1.00 49.38 135 GLU A C 1
ATOM 1123 O O . GLU A 1 135 ? 9.767 -13.992 -16.105 1.00 49.38 135 GLU A O 1
ATOM 1128 N N . GLU A 1 136 ? 11.568 -13.077 -15.114 1.00 39.56 136 GLU A N 1
ATOM 1129 C CA . GLU A 1 136 ? 12.567 -13.849 -15.858 1.00 39.56 136 GLU A CA 1
ATOM 1130 C C . GLU A 1 136 ? 12.365 -15.356 -15.605 1.00 39.56 136 GLU A C 1
ATOM 1132 O O . GLU A 1 136 ? 12.039 -15.759 -14.484 1.00 39.56 136 GLU A O 1
ATOM 1137 N N . ASP A 1 137 ? 12.539 -16.149 -16.668 1.00 37.00 137 ASP A N 1
ATOM 1138 C CA . ASP A 1 137 ? 12.763 -17.604 -16.623 1.00 37.00 137 ASP A CA 1
ATOM 1139 C C . ASP A 1 137 ? 13.871 -17.999 -15.624 1.00 37.00 137 ASP A C 1
ATOM 1141 O O . ASP A 1 137 ? 14.887 -17.268 -15.529 1.00 37.00 137 ASP A O 1
#

Nearest PDB structures (foldseek):
  1lfo-assembly1_A  TM=3.849E-01  e=1.363E-01  Rattus norvegicus
  9etf-assembly1_B  TM=4.226E-01  e=3.723E-01  Gallus gallus
  9etd-assembly1_A  TM=4.136E-01  e=3.149E-01  Gallus gallus
  2ftb-assembly1_A  TM=3.361E-01  e=2.519E-01  Ambystoma mexicanum
  6drg-assembly1_A  TM=2.872E-01  e=3.330E-01  Homo sapiens

Foldseek 3Di:
DDDQPKLQFKWKDKPNHTDSLQAQAQAQDRPPDDRDDVQCVPDDVLRRTARGWDDDDQWTWGHHAQAIWIGGNSHTDVVRDDPDPCPDQDWDWDDDPQKIWIWGGDPFKIWIWIQDNVRIIMIMMGGHRRMDPSPDD

Solvent-accessible surface area (backbone atoms only — not comparable to full-atom values): 7789 Å² total; per-residue (Å²): 134,84,79,76,79,55,46,77,4,18,52,29,26,48,75,88,38,79,34,73,90,23,29,60,27,42,86,84,50,83,83,78,63,80,89,55,76,67,53,81,69,59,73,41,97,92,45,50,54,16,21,11,39,37,68,89,72,60,50,30,53,27,18,46,38,53,29,67,40,36,30,46,79,88,38,77,33,76,94,50,52,91,75,67,73,69,84,58,86,54,78,45,77,50,74,57,97,64,29,41,37,39,40,40,56,51,100,56,26,26,39,40,38,39,32,43,76,88,67,52,40,26,40,33,30,10,13,60,77,58,18,72,88,54,72,77,131

pLDDT: mean 75.0, std 19.71, range [29.94, 97.75]

Organism: NCBI:txid1070528

Secondary structure (DSSP, 8-state):
-------SS--EEETTEE-GGGEEE-TT-TTSS-SSGGGGTS--TTT--EEEEE-SSSEEEEEETTEEEEEETTEE-GGG-S-----S---EEEEETTEEEEEEEETTEEEEEEE-TT--EEEEEEETT-STT-S--

Sequence (137 aa):
MNMAYGNWGGRVYRNDKNMPNHEDQTPYKENEFEAGYEQAFMRDEKRNPHHAVLGEKRVRLCGYKDYPVIYLDGEIYPKIGSTFRFKEERLYELEIEGYKLKITPEENRINLELIEPDGTKWRGFSGYMIGAGHEED

Mean predicted aligned error: 9.2 Å

Radius of gyration: 14.05 Å; Cα contacts (8 Å, |Δi|>4): 308; chains: 1; bounding box: 34×34×35 Å